Protein AF-E3VLA7-F1 (afdb_monomer_lite)

Foldseek 3Di:
DDDPDPPPDPPDDDDDDDDPVVVVVLCVVQDPPHDSVVQVVCCVVPVDRDPNVVVSVLVVLLVVCVVVLVVLVVVLVVLVVVLVVLVVVLVVLVVVVVVPDDDDVVSVVVSVVSVVVSVVSVVVSVVSVVVSVVSVVVSND

InterPro domains:
  IPR008687 Bacterial mobilisation [PF05713] (69-88)

Structure (mmCIF, N/CA/C/O backbone):
data_AF-E3VLA7-F1
#
_entry.id   AF-E3VLA7-F1
#
loop_
_atom_site.group_PDB
_atom_site.id
_atom_site.type_symbol
_atom_site.label_atom_id
_atom_site.label_alt_id
_atom_site.label_comp_id
_atom_site.label_asym_id
_atom_site.label_entity_id
_atom_site.label_seq_id
_atom_site.pdbx_PDB_ins_code
_atom_site.Cartn_x
_atom_site.Cartn_y
_atom_site.Cartn_z
_atom_site.occupancy
_atom_site.B_iso_or_equiv
_atom_site.auth_seq_id
_atom_site.auth_comp_id
_atom_site.auth_asym_id
_atom_site.auth_atom_id
_atom_site.pdbx_PDB_model_num
ATOM 1 N N . MET A 1 1 ? -28.732 8.304 -18.621 1.00 39.19 1 MET A N 1
ATOM 2 C CA . MET A 1 1 ? -27.567 8.447 -17.716 1.00 39.19 1 MET A CA 1
ATOM 3 C C . MET A 1 1 ? -28.080 8.513 -16.283 1.00 39.19 1 MET A C 1
ATOM 5 O O . MET A 1 1 ? -28.629 9.532 -15.885 1.00 39.19 1 MET A O 1
ATOM 9 N N . ALA A 1 2 ? -28.013 7.406 -15.541 1.00 36.69 2 ALA A N 1
ATOM 10 C CA . ALA A 1 2 ? -28.540 7.332 -14.179 1.00 36.69 2 ALA A CA 1
ATOM 11 C C . ALA A 1 2 ? -27.522 7.906 -13.182 1.00 36.69 2 ALA A C 1
ATOM 13 O O . ALA A 1 2 ? -26.410 7.393 -13.053 1.00 36.69 2 ALA A O 1
ATOM 14 N N . LYS A 1 3 ? -27.901 8.977 -12.475 1.00 40.09 3 LYS A N 1
ATOM 15 C CA . LYS A 1 3 ? -27.157 9.489 -11.320 1.00 40.09 3 LYS A CA 1
ATOM 16 C C . LYS A 1 3 ? -27.234 8.437 -10.209 1.00 40.09 3 LYS A C 1
ATOM 18 O O . LYS A 1 3 ? -28.313 8.193 -9.676 1.00 40.09 3 LYS A O 1
ATOM 23 N N . LYS A 1 4 ? -26.103 7.813 -9.859 1.00 44.06 4 LYS A N 1
ATOM 24 C CA . LYS A 1 4 ? -25.977 7.009 -8.634 1.00 44.06 4 LYS A CA 1
ATOM 25 C C . LYS A 1 4 ? -26.306 7.915 -7.446 1.00 44.06 4 LYS A C 1
ATOM 27 O O . LYS A 1 4 ? -25.526 8.800 -7.103 1.00 44.06 4 LYS A O 1
ATOM 32 N N . GLY A 1 5 ? -27.483 7.712 -6.860 1.00 39.72 5 GLY A N 1
ATOM 33 C CA . GLY A 1 5 ? -27.871 8.336 -5.608 1.00 39.72 5 GLY A CA 1
ATOM 34 C C . GLY A 1 5 ? -26.902 7.902 -4.518 1.00 39.72 5 GLY A C 1
ATOM 35 O O . GLY A 1 5 ? -26.860 6.734 -4.139 1.00 39.72 5 GLY A O 1
ATOM 36 N N . ILE A 1 6 ? -26.112 8.848 -4.022 1.00 44.59 6 ILE A N 1
ATOM 37 C CA . ILE A 1 6 ? -25.440 8.707 -2.737 1.00 44.59 6 ILE A CA 1
ATOM 38 C C . ILE A 1 6 ? -26.572 8.649 -1.711 1.00 44.59 6 ILE A C 1
ATOM 40 O O . ILE A 1 6 ? -27.209 9.667 -1.439 1.00 44.59 6 ILE A O 1
ATOM 44 N N . LYS A 1 7 ? -26.860 7.458 -1.172 1.00 49.16 7 LYS A N 1
ATOM 45 C CA . LYS A 1 7 ? -27.647 7.331 0.057 1.00 49.16 7 LYS A CA 1
ATOM 46 C C . LYS A 1 7 ? -26.839 8.022 1.155 1.00 49.16 7 LYS A C 1
ATOM 48 O O . LYS A 1 7 ? -25.984 7.405 1.781 1.00 49.16 7 LYS A O 1
ATOM 53 N N . ARG A 1 8 ? -27.059 9.325 1.348 1.00 50.56 8 ARG A N 1
ATOM 54 C CA . ARG A 1 8 ? -26.685 10.000 2.590 1.00 50.56 8 ARG A CA 1
ATOM 55 C C . ARG A 1 8 ? -27.504 9.300 3.666 1.00 50.56 8 ARG A C 1
ATOM 57 O O . ARG A 1 8 ? -28.726 9.429 3.668 1.00 50.56 8 ARG A O 1
ATOM 64 N N . GLY A 1 9 ? -26.847 8.461 4.465 1.00 51.38 9 GLY A N 1
ATOM 65 C CA . GLY A 1 9 ? -27.477 7.802 5.601 1.00 51.38 9 GLY A CA 1
ATOM 66 C C . GLY A 1 9 ? -28.233 8.845 6.414 1.00 51.38 9 GLY A C 1
ATOM 67 O O . GLY A 1 9 ? -27.737 9.955 6.616 1.00 51.38 9 GLY A O 1
ATOM 68 N N . VAL A 1 10 ? -29.462 8.519 6.798 1.00 49.22 10 VAL A N 1
ATOM 69 C CA . VAL A 1 10 ? -30.268 9.357 7.682 1.00 49.22 10 VAL A CA 1
ATOM 70 C C . VAL A 1 10 ? -29.445 9.565 8.952 1.00 49.22 10 VAL A C 1
ATOM 72 O O . VAL A 1 10 ? -29.211 8.621 9.698 1.00 49.22 10 VAL A O 1
ATOM 75 N N . SER A 1 11 ? -28.945 10.782 9.173 1.00 57.44 11 SER A N 1
ATOM 76 C CA . SER A 1 11 ? -28.308 11.153 10.436 1.00 57.44 11 SER A CA 1
ATOM 77 C C . SER A 1 11 ? -29.421 11.373 11.456 1.00 57.44 11 SER A C 1
ATOM 79 O O . SER A 1 11 ? -29.847 12.493 11.721 1.00 57.44 11 SER A O 1
ATOM 81 N N . SER A 1 12 ? -29.981 10.278 11.961 1.00 72.94 12 SER A N 1
ATOM 82 C CA . SER A 1 12 ? -30.893 10.310 13.097 1.00 72.94 12 SER A CA 1
ATOM 83 C C . SER A 1 12 ? -30.058 10.510 14.358 1.00 72.94 12 SER A C 1
ATOM 85 O O . SER A 1 12 ? -29.316 9.619 14.770 1.00 72.94 12 SER A O 1
ATOM 87 N N . ARG A 1 13 ? -30.146 11.702 14.95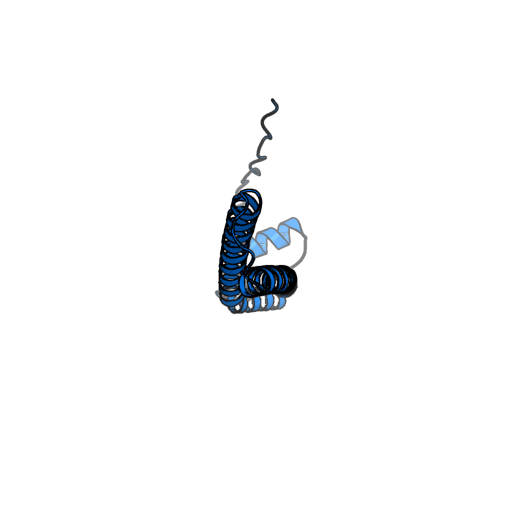2 1.00 77.19 13 ARG A N 1
ATOM 88 C CA . ARG A 1 13 ? -29.512 12.013 16.235 1.00 77.19 13 ARG A CA 1
ATOM 89 C C . ARG A 1 13 ? -30.335 11.385 17.359 1.00 77.19 13 ARG A C 1
ATOM 91 O O . ARG A 1 13 ? -31.483 11.766 17.562 1.00 77.19 13 ARG A O 1
ATOM 98 N N . LEU A 1 14 ? -29.735 10.445 18.084 1.00 81.06 14 LEU A N 1
ATOM 99 C CA . LEU A 1 14 ? -30.293 9.865 19.304 1.00 81.06 14 LEU A CA 1
ATOM 100 C C . LEU A 1 14 ? -29.632 10.534 20.512 1.00 81.06 14 LEU A C 1
ATOM 102 O O . LEU A 1 14 ? -28.408 10.522 20.632 1.00 81.06 14 LEU A O 1
ATOM 106 N N . GLU A 1 15 ? -30.428 11.119 21.403 1.00 86.69 15 GLU A N 1
ATOM 107 C CA . GLU A 1 15 ? -29.926 11.664 22.666 1.00 86.69 15 GLU A CA 1
ATOM 108 C C . GLU A 1 15 ? -30.121 10.645 23.786 1.00 86.69 15 GLU A C 1
ATOM 110 O O . GLU A 1 15 ? -31.244 10.250 24.093 1.00 86.69 15 GLU A O 1
ATOM 115 N N . ILE A 1 16 ? -29.017 10.221 24.400 1.00 83.75 16 ILE A N 1
ATOM 116 C CA . ILE A 1 16 ? -29.012 9.239 25.485 1.00 83.75 16 ILE A CA 1
ATOM 117 C C . ILE A 1 16 ? -28.645 9.962 26.778 1.00 83.75 16 ILE A C 1
ATOM 119 O O . ILE A 1 16 ? -27.581 10.575 26.881 1.00 83.75 16 ILE A O 1
ATOM 123 N N . ARG A 1 17 ? -29.527 9.890 27.777 1.00 87.88 17 ARG A N 1
ATOM 124 C CA . ARG A 1 17 ? -29.254 10.410 29.120 1.00 87.88 17 ARG A CA 1
ATOM 125 C C . ARG A 1 17 ? -28.650 9.296 29.964 1.00 87.88 17 ARG A C 1
ATOM 127 O O . ARG A 1 17 ? -29.310 8.294 30.218 1.00 87.88 17 ARG A O 1
ATOM 134 N N . LEU A 1 18 ? -27.402 9.482 30.385 1.00 87.00 18 LEU A N 1
ATOM 135 C CA . LEU A 1 18 ? -26.676 8.544 31.239 1.00 87.00 18 LEU A CA 1
ATOM 136 C C . LEU A 1 18 ? -26.460 9.156 32.629 1.00 87.00 18 LEU A C 1
ATOM 138 O O . LEU A 1 18 ? -26.192 10.359 32.717 1.00 87.00 18 LEU A O 1
ATOM 142 N N . PRO A 1 19 ? -26.522 8.352 33.706 1.00 94.38 19 PRO A N 1
ATOM 143 C CA . PRO A 1 19 ? -26.032 8.762 35.017 1.00 94.38 19 PRO A CA 1
ATOM 144 C C . PRO A 1 19 ? -24.569 9.213 34.943 1.00 94.38 19 PRO A C 1
ATOM 146 O O . PRO A 1 19 ? -23.793 8.697 34.133 1.00 94.38 19 PRO A O 1
ATOM 149 N N . VAL A 1 20 ? -24.181 10.154 35.809 1.00 92.56 20 VAL A N 1
ATOM 150 C CA . VAL A 1 20 ? -22.825 10.737 35.822 1.00 92.56 20 VAL A CA 1
ATOM 151 C C . VAL A 1 20 ? -21.752 9.652 35.948 1.00 92.56 20 VAL A C 1
ATOM 153 O O . VAL A 1 20 ? -20.801 9.640 35.172 1.00 92.56 20 VAL A O 1
ATOM 156 N N . GLU A 1 21 ? -21.949 8.689 36.848 1.00 93.00 21 GLU A N 1
ATOM 157 C CA . GLU A 1 21 ? -21.025 7.568 37.055 1.00 93.00 21 GLU A CA 1
ATOM 158 C C . GLU A 1 21 ? -20.884 6.677 35.813 1.00 93.00 21 GLU A C 1
ATOM 160 O O . GLU A 1 21 ? -19.783 6.261 35.459 1.00 93.00 21 GLU A O 1
ATOM 165 N N . THR A 1 22 ? -21.990 6.400 35.115 1.00 87.50 22 THR A N 1
ATOM 166 C CA . THR A 1 22 ? -21.989 5.596 33.884 1.00 87.50 22 THR A CA 1
ATOM 167 C C . THR A 1 22 ? -21.279 6.325 32.753 1.00 87.50 22 THR A C 1
ATOM 169 O O . THR A 1 22 ? -20.516 5.712 32.011 1.00 87.50 22 THR A O 1
ATOM 172 N N . LYS A 1 23 ? -21.497 7.639 32.636 1.00 87.38 23 LYS A N 1
ATOM 173 C CA . LYS A 1 23 ? -20.796 8.474 31.661 1.00 87.38 23 LYS A CA 1
ATOM 174 C C . LYS A 1 23 ? -19.290 8.466 31.921 1.00 87.38 23 LYS A C 1
ATOM 176 O O . LYS A 1 23 ? -18.533 8.319 30.968 1.00 87.38 23 LYS A O 1
ATOM 181 N N . GLN A 1 24 ? -18.871 8.587 33.181 1.00 88.00 24 GLN A N 1
ATOM 182 C CA . GLN A 1 24 ? -17.453 8.578 33.531 1.00 88.00 24 GLN A CA 1
ATOM 183 C C . GLN A 1 24 ? -16.805 7.229 33.207 1.00 88.00 24 GLN A C 1
ATOM 185 O O . GLN A 1 24 ? -15.833 7.201 32.465 1.00 88.00 24 GLN A O 1
ATOM 190 N N . LYS A 1 25 ? -17.412 6.109 33.620 1.00 87.50 25 LYS A N 1
ATOM 191 C CA . LYS A 1 25 ? -16.916 4.763 33.275 1.00 87.50 25 LYS A CA 1
ATOM 192 C C . LYS A 1 25 ? -16.782 4.549 31.766 1.00 87.50 25 LYS A C 1
ATOM 194 O O . LYS A 1 25 ? -15.828 3.935 31.311 1.00 87.50 25 LYS A O 1
ATOM 199 N N . LEU A 1 26 ? -17.738 5.051 30.987 1.00 85.56 26 LEU A N 1
ATOM 200 C CA . LEU A 1 26 ? -17.737 4.924 29.531 1.00 85.56 26 LEU A CA 1
ATOM 201 C C . LEU A 1 26 ? -16.616 5.763 28.883 1.00 85.56 26 LEU A C 1
ATOM 203 O O . LEU A 1 26 ? -16.014 5.322 27.905 1.00 85.56 26 LEU A O 1
ATOM 207 N N . LEU A 1 27 ? -16.305 6.937 29.443 1.00 86.06 27 LEU A N 1
ATOM 208 C CA . LEU A 1 27 ? -15.137 7.732 29.048 1.00 86.06 27 LEU A CA 1
ATOM 209 C C . LEU A 1 27 ? -13.832 7.020 29.421 1.00 86.06 27 LEU A C 1
ATOM 211 O O . LEU A 1 27 ? -12.961 6.883 28.566 1.00 86.06 27 LEU A O 1
ATOM 215 N N . ASP A 1 28 ? -13.735 6.502 30.647 1.00 85.81 28 ASP A N 1
ATOM 216 C CA . ASP A 1 28 ? -12.548 5.796 31.140 1.00 85.81 28 ASP A CA 1
ATOM 217 C C . ASP A 1 28 ? -12.252 4.540 30.302 1.00 85.81 28 ASP A C 1
ATOM 219 O O . ASP A 1 28 ? -11.100 4.265 29.979 1.00 85.81 28 ASP A O 1
ATOM 223 N N . MET A 1 29 ? -13.292 3.805 29.886 1.00 80.94 29 MET A N 1
ATOM 224 C CA . MET A 1 29 ? -13.157 2.655 28.984 1.00 80.94 29 MET A CA 1
ATOM 225 C C . MET A 1 29 ? -12.635 3.052 27.600 1.00 80.94 29 MET A C 1
ATOM 227 O O . MET A 1 29 ? -11.814 2.337 27.034 1.00 80.94 29 MET A O 1
ATOM 231 N N . CYS A 1 30 ? -13.112 4.167 27.040 1.00 81.50 30 CYS A N 1
ATOM 232 C CA . CYS A 1 30 ? -12.699 4.633 25.714 1.00 81.50 30 CYS A CA 1
ATOM 233 C C . CYS A 1 30 ? -11.265 5.188 25.687 1.00 81.50 30 CYS A C 1
ATOM 235 O O . CYS A 1 30 ? -10.592 5.093 24.653 1.00 81.50 30 CYS A O 1
ATOM 237 N N . GLY A 1 31 ? -10.825 5.790 26.798 1.00 78.38 31 GLY A N 1
ATOM 238 C CA . GLY A 1 31 ? -9.595 6.576 26.870 1.00 78.38 31 GLY A CA 1
ATOM 239 C C . GLY A 1 31 ? -9.551 7.705 25.830 1.00 78.38 31 GLY A C 1
ATOM 240 O O . GLY A 1 31 ? -10.555 8.044 25.202 1.00 78.38 31 GLY A O 1
ATOM 241 N N . ASP A 1 32 ? -8.360 8.253 25.589 1.00 74.56 32 ASP A N 1
ATOM 242 C CA . ASP A 1 32 ? -8.154 9.312 24.583 1.00 74.56 32 ASP A CA 1
ATOM 243 C C . ASP A 1 32 ? -8.192 8.789 23.143 1.00 74.56 32 ASP A C 1
ATOM 245 O O . ASP A 1 32 ? -8.260 9.546 22.171 1.00 74.56 32 ASP A O 1
ATOM 249 N N . HIS A 1 33 ? -8.122 7.470 22.983 1.00 66.31 33 HIS A N 1
ATOM 250 C CA . HIS A 1 33 ? -7.943 6.861 21.683 1.00 66.31 33 HIS A CA 1
ATOM 251 C C . HIS A 1 33 ? -9.278 6.536 21.018 1.00 66.31 33 HIS A C 1
ATOM 253 O O . HIS A 1 33 ? -9.336 6.563 19.796 1.00 66.31 33 HIS A O 1
ATOM 259 N N . PHE A 1 34 ? -10.378 6.254 21.719 1.00 75.31 34 PHE A N 1
ATOM 260 C CA . PHE A 1 34 ? -11.625 5.830 21.067 1.00 75.31 34 PHE A CA 1
ATOM 261 C C . PHE A 1 34 ? -12.787 6.803 21.282 1.00 75.31 34 PHE A C 1
ATOM 263 O O . PHE A 1 34 ? -12.974 7.358 22.357 1.00 75.31 34 PHE A O 1
ATOM 270 N N . SER A 1 35 ? -13.594 7.029 20.239 1.00 82.94 35 SER A N 1
ATOM 271 C CA . SER A 1 35 ? -14.753 7.913 20.364 1.00 82.94 35 SER A CA 1
ATOM 272 C C . SER A 1 35 ? -15.867 7.214 21.132 1.00 82.94 35 SER A C 1
ATOM 274 O O . SER A 1 35 ? -16.380 6.175 20.721 1.00 82.94 35 SER A O 1
ATOM 276 N N . THR A 1 36 ? -16.311 7.858 22.201 1.00 86.00 36 THR A N 1
ATOM 277 C CA . THR A 1 36 ? -17.441 7.439 23.030 1.00 86.00 36 THR A CA 1
ATOM 278 C C . THR A 1 36 ? -18.730 7.255 22.221 1.00 86.00 36 THR A C 1
ATOM 280 O O . THR A 1 36 ? -19.479 6.301 22.423 1.00 86.00 36 THR A O 1
ATOM 283 N N . SER A 1 37 ? -18.971 8.137 21.248 1.00 85.00 37 SER A N 1
ATOM 284 C CA . SER A 1 37 ? -20.120 8.046 20.342 1.00 85.00 37 SER A CA 1
ATOM 285 C C . SER A 1 37 ? -20.008 6.863 19.383 1.00 85.00 37 SER A C 1
ATOM 287 O O . SER A 1 37 ? -21.013 6.228 19.081 1.00 85.00 37 SER A O 1
ATOM 289 N N . GLU A 1 38 ? -18.796 6.549 18.922 1.00 81.69 38 GLU A N 1
ATOM 290 C CA . GLU A 1 38 ? -18.549 5.394 18.055 1.00 81.69 38 GLU A CA 1
ATOM 291 C C . GLU A 1 38 ? -18.710 4.078 18.825 1.00 81.69 38 GLU A C 1
ATOM 293 O O . GLU A 1 38 ? -19.295 3.135 18.298 1.00 81.69 38 GLU A O 1
ATOM 298 N N . MET A 1 39 ? -18.296 4.036 20.096 1.00 85.44 39 MET A N 1
ATOM 299 C CA . MET A 1 39 ? -18.561 2.906 20.992 1.00 85.44 39 MET A CA 1
ATOM 300 C C . MET A 1 39 ? -20.057 2.652 21.145 1.00 85.44 39 MET A C 1
ATOM 302 O O . MET A 1 39 ? -20.521 1.536 20.924 1.00 85.44 39 MET A O 1
ATOM 306 N N . LEU A 1 40 ? -20.825 3.696 21.469 1.00 87.19 40 LEU A N 1
ATOM 307 C CA . LEU A 1 40 ? -22.276 3.589 21.614 1.00 87.19 40 LEU A CA 1
ATOM 308 C C . LEU A 1 40 ? -22.944 3.192 20.297 1.00 87.19 40 LEU A C 1
ATOM 310 O O . LEU A 1 40 ? -23.838 2.351 20.302 1.00 87.19 40 LEU A O 1
ATOM 314 N N . ARG A 1 41 ? -22.488 3.738 19.165 1.00 85.38 41 ARG A N 1
ATOM 315 C CA . ARG A 1 41 ? -22.981 3.353 17.840 1.00 85.38 41 ARG A CA 1
ATOM 316 C C . ARG A 1 41 ? -22.757 1.867 17.573 1.00 85.38 41 ARG A C 1
ATOM 318 O O . ARG A 1 41 ? -23.690 1.192 17.160 1.00 85.38 41 ARG A O 1
ATOM 325 N N . GLN A 1 42 ? -21.559 1.348 17.841 1.00 84.12 42 GLN A N 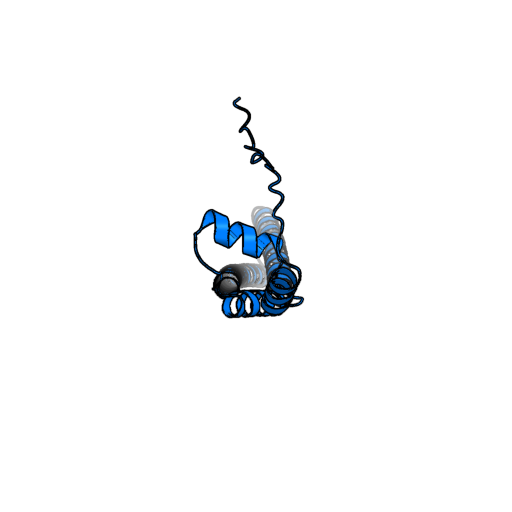1
ATOM 326 C CA . GLN A 1 42 ? -21.252 -0.069 17.633 1.00 84.12 42 GLN A CA 1
ATOM 327 C C . GLN A 1 42 ? -22.050 -0.979 18.569 1.00 84.12 42 GLN A C 1
ATOM 329 O O . GLN A 1 42 ? -22.570 -1.988 18.103 1.00 84.12 42 GLN A O 1
ATOM 334 N N . ILE A 1 43 ? -22.237 -0.590 19.835 1.00 86.94 43 ILE A N 1
ATOM 335 C CA . ILE A 1 43 ? -23.096 -1.325 20.777 1.00 86.94 43 ILE A CA 1
ATOM 336 C C . ILE A 1 43 ? -24.544 -1.360 20.277 1.00 86.94 43 ILE A C 1
ATOM 338 O O . ILE A 1 43 ? -25.170 -2.414 20.289 1.00 86.94 43 ILE A O 1
ATOM 342 N N . ILE A 1 44 ? -25.082 -0.233 19.806 1.00 85.94 44 ILE A N 1
ATOM 343 C CA . ILE A 1 44 ? -26.464 -0.152 19.308 1.00 85.94 44 ILE A CA 1
ATOM 344 C C . ILE A 1 44 ? -26.639 -0.953 18.011 1.00 85.94 44 ILE A C 1
ATOM 346 O O . ILE A 1 44 ? -27.645 -1.635 17.844 1.00 85.94 44 ILE A O 1
ATOM 350 N N . GLU A 1 45 ? -25.680 -0.870 17.087 1.00 85.50 45 GLU A N 1
ATOM 351 C CA . GLU A 1 45 ? -25.767 -1.530 15.779 1.00 85.50 45 GLU A CA 1
ATOM 352 C C . GLU A 1 45 ? -25.475 -3.033 15.839 1.00 85.50 45 GLU A C 1
ATOM 354 O O . GLU A 1 45 ? -26.056 -3.792 15.066 1.00 85.50 45 GLU A O 1
ATOM 359 N N . ARG A 1 46 ? -24.552 -3.461 16.708 1.00 85.75 46 ARG A N 1
ATOM 360 C CA . ARG A 1 46 ? -24.043 -4.842 16.754 1.00 85.75 46 ARG A CA 1
ATOM 361 C C . ARG A 1 46 ? -24.486 -5.617 17.991 1.00 85.75 46 ARG A C 1
ATOM 363 O O . ARG A 1 46 ? -24.349 -6.830 18.004 1.00 85.75 46 ARG A O 1
ATOM 370 N N . GLY A 1 47 ? -25.007 -4.941 19.016 1.00 84.06 47 GLY A N 1
ATOM 371 C CA . GLY A 1 47 ? -25.385 -5.557 20.291 1.00 84.06 47 GLY A CA 1
ATOM 372 C C . GLY A 1 47 ? -24.199 -5.964 21.171 1.00 84.06 47 GLY A C 1
ATOM 373 O O . GLY A 1 47 ? -24.404 -6.583 22.211 1.00 84.06 47 GLY A O 1
ATOM 374 N N . GLU A 1 48 ? -22.970 -5.621 20.780 1.00 82.31 48 GLU A N 1
ATOM 375 C CA . GLU A 1 48 ? -21.735 -6.084 21.416 1.00 82.31 48 GLU A CA 1
ATOM 376 C C . GLU A 1 48 ? -20.844 -4.907 21.824 1.00 82.31 48 GLU A C 1
ATOM 378 O O . GLU A 1 48 ? -20.793 -3.875 21.147 1.00 82.31 48 GLU A O 1
ATOM 383 N N . VAL A 1 49 ? -20.118 -5.067 22.935 1.00 81.12 49 VAL A N 1
ATOM 384 C CA . VAL A 1 49 ? -19.093 -4.104 23.355 1.00 81.12 49 VAL A CA 1
ATOM 385 C C . VAL A 1 49 ? -17.859 -4.309 22.473 1.00 81.12 49 VAL A C 1
ATOM 387 O O . VAL A 1 49 ? -17.321 -5.417 22.454 1.00 81.12 49 VAL A O 1
ATOM 390 N N . PRO A 1 50 ? -17.393 -3.283 21.742 1.00 79.50 50 PRO A N 1
ATOM 391 C CA . PRO A 1 50 ? -16.235 -3.437 20.875 1.00 79.50 50 PRO A CA 1
ATOM 392 C C . PRO A 1 50 ? -14.957 -3.699 21.677 1.00 79.50 50 PRO A C 1
ATOM 394 O O . PRO A 1 50 ? -14.748 -3.105 22.734 1.00 79.50 50 PRO A O 1
ATOM 397 N N . ASP A 1 51 ? -14.079 -4.557 21.150 1.00 82.00 51 ASP A N 1
ATOM 398 C CA . ASP A 1 51 ? -12.757 -4.809 21.727 1.00 82.00 51 ASP A CA 1
ATOM 399 C C . ASP A 1 51 ? -11.838 -3.598 21.504 1.00 82.00 51 ASP A C 1
ATOM 401 O O . ASP A 1 51 ? -11.184 -3.435 20.469 1.00 82.00 51 ASP A O 1
ATOM 405 N N . LEU A 1 52 ? -11.809 -2.721 22.505 1.00 77.38 52 LEU A N 1
ATOM 406 C CA . LEU A 1 52 ? -11.045 -1.478 22.484 1.00 77.38 52 LEU A CA 1
ATOM 407 C C . LEU A 1 52 ? -9.530 -1.723 22.437 1.00 77.38 52 LEU A C 1
ATOM 409 O O . LEU A 1 52 ? -8.803 -0.905 21.870 1.00 77.38 52 LEU A O 1
ATOM 413 N N . THR A 1 53 ? -9.052 -2.854 22.970 1.00 76.75 53 THR A N 1
ATOM 414 C CA . THR A 1 53 ? -7.623 -3.195 22.968 1.00 76.75 53 THR A CA 1
ATOM 415 C C . THR A 1 53 ? -7.150 -3.588 21.573 1.00 76.75 53 THR A C 1
ATOM 417 O O . THR A 1 53 ? -6.160 -3.036 21.082 1.00 76.75 53 THR A O 1
ATOM 420 N N . ALA A 1 54 ? -7.914 -4.436 20.879 1.00 75.44 54 ALA A N 1
ATOM 421 C CA . ALA A 1 54 ? -7.646 -4.794 19.490 1.00 75.44 54 ALA A CA 1
ATOM 422 C C . ALA A 1 54 ? -7.723 -3.568 18.563 1.00 75.44 54 ALA A C 1
ATOM 424 O O . ALA A 1 54 ? -6.837 -3.353 17.734 1.00 75.44 54 ALA A O 1
ATOM 425 N N . ILE A 1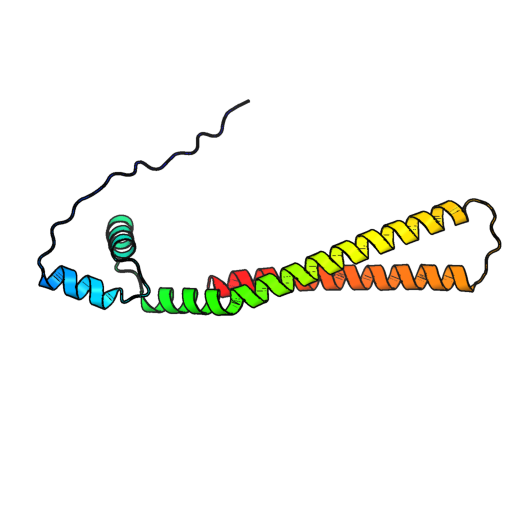 55 ? -8.731 -2.705 18.746 1.00 75.81 55 ILE A N 1
ATOM 426 C CA . ILE A 1 55 ? -8.887 -1.475 17.951 1.00 75.81 55 ILE A CA 1
ATOM 427 C C . ILE A 1 55 ? -7.718 -0.506 18.178 1.00 75.81 55 ILE A C 1
ATOM 429 O O . ILE A 1 55 ? -7.238 0.115 17.225 1.00 75.81 55 ILE A O 1
ATOM 433 N N . SER A 1 56 ? -7.258 -0.351 19.423 1.00 76.88 56 SER A N 1
ATOM 434 C CA . SER A 1 56 ? -6.102 0.495 19.732 1.00 76.88 56 SER A CA 1
ATOM 435 C C . SER A 1 56 ? -4.836 -0.031 19.056 1.00 76.88 56 SER A C 1
ATOM 437 O O . SER A 1 56 ? -4.157 0.730 18.370 1.00 76.88 56 SER A O 1
ATOM 439 N N . CYS A 1 57 ? -4.580 -1.339 19.158 1.00 78.06 57 CYS A N 1
ATOM 440 C CA . CYS A 1 57 ? -3.424 -1.985 18.542 1.00 78.06 57 CYS A CA 1
ATOM 441 C C . CYS A 1 57 ? -3.412 -1.825 17.013 1.00 78.06 57 CYS A C 1
ATOM 443 O O . CYS A 1 57 ? -2.405 -1.398 16.450 1.00 78.06 57 CYS A O 1
ATOM 445 N N . ILE A 1 58 ? -4.536 -2.085 16.333 1.00 80.38 58 ILE A N 1
ATOM 446 C CA . ILE A 1 58 ? -4.653 -1.930 14.870 1.00 80.38 58 ILE A CA 1
ATOM 447 C C . ILE A 1 58 ? -4.387 -0.481 14.449 1.00 80.38 58 ILE A C 1
ATOM 449 O O . ILE A 1 58 ? -3.699 -0.220 13.463 1.00 80.38 58 ILE A O 1
ATOM 453 N N . ARG A 1 59 ? -4.912 0.489 15.199 1.00 80.19 59 ARG A N 1
ATOM 454 C CA . ARG A 1 59 ? -4.724 1.908 14.893 1.00 80.19 59 ARG A CA 1
ATOM 455 C C . ARG A 1 59 ? -3.280 2.354 15.074 1.00 80.19 59 ARG A C 1
ATOM 457 O O . ARG A 1 59 ? -2.769 3.065 14.215 1.00 80.19 59 ARG A O 1
ATOM 464 N N . GLU A 1 60 ? -2.646 1.958 16.171 1.00 82.06 60 GLU A N 1
ATOM 465 C CA . GLU A 1 60 ? -1.248 2.283 16.445 1.00 82.06 60 GLU A CA 1
ATOM 466 C C . GLU A 1 60 ? -0.345 1.656 15.383 1.00 82.06 60 GLU A C 1
ATOM 468 O O . GLU A 1 60 ? 0.415 2.359 14.721 1.00 82.06 60 GLU A O 1
ATOM 473 N N . LYS A 1 61 ? -0.554 0.367 15.095 1.00 82.50 61 LYS A N 1
ATOM 474 C CA . LYS A 1 61 ? 0.087 -0.358 13.995 1.00 82.50 61 LYS A CA 1
ATOM 475 C C . LYS A 1 61 ? -0.075 0.364 12.658 1.00 82.50 61 LYS A C 1
ATOM 477 O O . LYS A 1 61 ? 0.899 0.536 11.926 1.00 82.50 61 LYS A O 1
ATOM 482 N N . LYS A 1 62 ? -1.285 0.821 12.328 1.00 84.12 62 LYS A N 1
ATOM 483 C CA . LYS A 1 62 ? -1.540 1.591 11.107 1.00 84.12 62 LYS A CA 1
ATOM 484 C C . LYS A 1 62 ? -0.773 2.914 11.105 1.00 84.12 62 LYS A C 1
ATOM 486 O O . LYS A 1 62 ? -0.106 3.199 10.116 1.00 84.12 62 LYS A O 1
ATOM 491 N N . ALA A 1 63 ? -0.809 3.668 12.202 1.00 82.75 63 ALA A N 1
ATOM 492 C CA . ALA A 1 63 ? -0.093 4.935 12.331 1.00 82.75 63 ALA A CA 1
ATOM 493 C C . ALA A 1 63 ? 1.427 4.766 12.167 1.00 82.75 63 ALA A C 1
ATOM 495 O O . ALA A 1 63 ? 2.064 5.587 11.510 1.00 82.75 63 ALA A O 1
ATOM 496 N N . THR A 1 64 ? 2.008 3.683 12.692 1.00 84.12 64 THR A N 1
ATOM 497 C CA . THR A 1 64 ? 3.436 3.374 12.521 1.00 84.12 64 THR A CA 1
ATOM 498 C C . THR A 1 64 ? 3.792 3.031 11.073 1.00 84.12 64 THR A C 1
ATOM 500 O O . THR A 1 64 ? 4.873 3.378 10.599 1.00 84.12 64 THR A O 1
ATOM 503 N N . LEU A 1 65 ? 2.902 2.348 10.352 1.00 85.62 65 LEU A N 1
ATOM 504 C CA . LEU A 1 65 ? 3.155 1.882 8.985 1.00 85.62 65 LEU A CA 1
ATOM 505 C C . LEU A 1 65 ? 2.828 2.909 7.907 1.00 85.62 65 LEU A C 1
ATOM 507 O O . LEU A 1 65 ? 3.351 2.810 6.798 1.00 85.62 65 LEU A O 1
ATOM 511 N N . GLU A 1 66 ? 1.959 3.872 8.198 1.00 85.44 66 GLU A N 1
ATOM 512 C CA . GLU A 1 66 ? 1.496 4.865 7.230 1.00 85.44 66 GLU A CA 1
ATOM 513 C C . GLU A 1 66 ? 2.654 5.641 6.570 1.00 85.44 66 GLU A C 1
ATOM 515 O O . GLU A 1 66 ? 2.683 5.696 5.336 1.00 85.44 66 GLU A O 1
ATOM 520 N N . PRO A 1 67 ? 3.683 6.121 7.304 1.00 86.12 67 PRO A N 1
ATOM 521 C CA . PRO A 1 67 ? 4.852 6.754 6.691 1.00 86.12 67 PRO A CA 1
ATOM 522 C C . PRO A 1 67 ? 5.613 5.823 5.738 1.00 86.12 67 PRO A C 1
ATOM 524 O O . PRO A 1 67 ? 6.018 6.238 4.653 1.00 86.12 67 PRO A O 1
ATOM 527 N N . LEU A 1 68 ? 5.771 4.547 6.108 1.00 83.94 68 LEU A N 1
ATOM 528 C CA . LEU A 1 68 ? 6.465 3.560 5.280 1.00 83.94 68 LEU A CA 1
ATOM 529 C C . LEU A 1 68 ? 5.689 3.281 3.986 1.00 83.94 68 LEU A C 1
ATOM 531 O O . LEU A 1 68 ? 6.277 3.227 2.908 1.00 83.94 68 LEU A O 1
ATOM 535 N N . ILE A 1 69 ? 4.365 3.145 4.078 1.00 82.00 69 ILE A N 1
ATOM 536 C CA . ILE A 1 69 ? 3.486 2.946 2.919 1.00 82.00 69 ILE A CA 1
ATOM 537 C C . ILE A 1 69 ? 3.580 4.142 1.960 1.00 82.00 69 ILE A C 1
ATOM 539 O O . ILE A 1 69 ? 3.687 3.942 0.747 1.00 82.00 69 ILE A O 1
ATOM 543 N N . ILE A 1 70 ? 3.587 5.371 2.487 1.00 83.81 70 ILE A N 1
ATOM 544 C CA . ILE A 1 70 ? 3.724 6.603 1.693 1.00 83.81 70 ILE A CA 1
ATOM 545 C C . ILE A 1 70 ? 5.065 6.626 0.949 1.00 83.81 70 ILE A C 1
ATOM 547 O O . ILE A 1 70 ? 5.099 6.876 -0.260 1.00 83.81 70 ILE A O 1
ATOM 551 N N . GLU A 1 71 ? 6.165 6.320 1.635 1.00 82.38 71 GLU A N 1
ATOM 552 C CA . GLU A 1 71 ? 7.496 6.319 1.026 1.00 82.38 71 GLU A CA 1
ATOM 553 C C . GLU A 1 71 ? 7.655 5.231 -0.040 1.00 82.38 71 GLU A C 1
ATOM 555 O O . GLU A 1 71 ? 8.163 5.494 -1.132 1.00 82.38 71 GLU A O 1
ATOM 560 N N . LEU A 1 72 ? 7.147 4.024 0.211 1.00 82.38 72 LEU A N 1
ATOM 561 C CA . LEU A 1 72 ? 7.164 2.950 -0.781 1.00 82.38 72 LEU A CA 1
ATOM 562 C C . LEU A 1 72 ? 6.320 3.308 -2.013 1.00 82.38 72 LEU A C 1
ATOM 564 O O . LEU A 1 72 ? 6.744 3.059 -3.144 1.00 82.38 72 LEU A O 1
ATOM 568 N N . ALA A 1 73 ? 5.165 3.952 -1.828 1.00 79.62 73 ALA A N 1
ATOM 569 C CA . ALA A 1 73 ? 4.357 4.450 -2.940 1.00 79.62 73 ALA A CA 1
ATOM 570 C C . ALA A 1 73 ? 5.102 5.524 -3.754 1.00 79.62 73 ALA A C 1
ATOM 572 O O . ALA A 1 73 ? 5.060 5.512 -4.989 1.00 79.62 73 ALA A O 1
ATOM 573 N N . ARG A 1 74 ? 5.842 6.420 -3.086 1.00 86.44 74 ARG A N 1
ATOM 574 C CA . ARG A 1 74 ? 6.699 7.423 -3.738 1.00 86.44 74 ARG A CA 1
ATOM 575 C C . ARG A 1 74 ? 7.789 6.766 -4.588 1.00 86.44 74 ARG A C 1
ATOM 577 O O . ARG A 1 74 ? 7.945 7.127 -5.756 1.00 86.44 74 ARG A O 1
ATOM 584 N N . VAL A 1 75 ? 8.487 5.763 -4.053 1.00 83.25 75 VAL A N 1
ATOM 585 C CA . VAL A 1 75 ? 9.494 4.985 -4.800 1.00 83.25 75 VAL A CA 1
ATOM 586 C C . VAL A 1 75 ? 8.866 4.288 -6.009 1.00 83.25 75 VAL A C 1
ATOM 588 O O . VAL A 1 75 ? 9.407 4.363 -7.112 1.00 83.25 75 VAL A O 1
ATOM 591 N N . GLY A 1 76 ? 7.690 3.677 -5.845 1.00 80.44 76 GLY A N 1
ATOM 592 C CA . GLY A 1 76 ? 6.962 3.038 -6.944 1.00 80.44 76 GLY A CA 1
ATOM 593 C C . GLY A 1 76 ? 6.590 4.009 -8.065 1.00 80.44 76 GLY A C 1
ATOM 594 O O . GLY A 1 76 ? 6.732 3.681 -9.247 1.00 80.44 76 GLY A O 1
ATOM 595 N N . ASN A 1 77 ? 6.185 5.232 -7.715 1.00 81.00 77 ASN A N 1
ATOM 596 C CA . ASN A 1 77 ? 5.910 6.290 -8.685 1.00 81.00 77 ASN A CA 1
ATOM 597 C C . ASN A 1 77 ? 7.170 6.724 -9.444 1.00 81.00 77 ASN A C 1
ATOM 599 O O . ASN A 1 77 ? 7.110 6.879 -10.666 1.00 81.00 77 ASN A O 1
ATOM 603 N N . ASN A 1 78 ? 8.305 6.865 -8.757 1.00 79.81 78 ASN A N 1
ATOM 604 C CA . ASN A 1 78 ? 9.585 7.195 -9.391 1.00 79.81 78 ASN A CA 1
ATOM 605 C C . ASN A 1 78 ? 10.026 6.096 -10.366 1.00 79.81 78 ASN A C 1
ATOM 607 O O . ASN A 1 78 ? 10.355 6.393 -11.514 1.00 79.81 78 ASN A O 1
ATOM 611 N N . LEU A 1 79 ? 9.940 4.823 -9.961 1.00 81.31 79 LEU A N 1
ATOM 612 C CA . LEU A 1 79 ? 10.225 3.684 -10.843 1.00 81.31 79 LEU A CA 1
ATOM 613 C C . LEU A 1 79 ? 9.349 3.718 -12.099 1.00 81.31 79 LEU A C 1
ATOM 615 O O . LEU A 1 79 ? 9.840 3.539 -13.209 1.00 81.31 79 LEU A O 1
ATOM 619 N N . ASN A 1 80 ? 8.059 4.019 -11.948 1.00 81.38 80 ASN A N 1
ATOM 620 C CA . ASN A 1 80 ? 7.142 4.118 -13.078 1.00 81.38 80 ASN A CA 1
ATOM 621 C C . ASN A 1 80 ? 7.516 5.245 -14.059 1.00 81.38 80 ASN A C 1
ATOM 623 O O . ASN A 1 80 ? 7.332 5.087 -15.266 1.00 81.38 80 ASN A O 1
ATOM 627 N N . GLN A 1 81 ? 8.033 6.374 -13.566 1.00 83.19 81 GLN A N 1
ATOM 628 C CA . GLN A 1 81 ? 8.529 7.456 -14.423 1.00 83.19 81 GLN A CA 1
ATOM 629 C C . GLN A 1 81 ? 9.790 7.038 -15.183 1.00 83.19 81 GLN A C 1
ATOM 631 O O . GLN A 1 81 ? 9.843 7.238 -16.395 1.00 83.19 81 GLN A O 1
ATOM 636 N N . ILE A 1 82 ? 10.744 6.385 -14.509 1.00 81.44 82 ILE A N 1
ATOM 637 C CA . ILE A 1 82 ? 11.962 5.853 -15.140 1.00 81.44 82 ILE A CA 1
ATOM 638 C C . ILE A 1 82 ? 11.588 4.873 -16.255 1.00 81.44 82 ILE A C 1
ATOM 640 O O . ILE A 1 82 ? 12.037 5.030 -17.386 1.00 81.44 82 ILE A O 1
ATOM 644 N N . THR A 1 83 ? 10.681 3.928 -15.990 1.00 77.94 83 THR A N 1
ATOM 645 C CA . THR A 1 83 ? 10.210 2.978 -17.009 1.00 77.94 83 THR A CA 1
ATOM 646 C C . THR A 1 83 ? 9.603 3.689 -18.224 1.00 77.94 83 THR A C 1
ATOM 648 O O . THR A 1 83 ? 9.850 3.309 -19.367 1.00 77.94 83 THR A O 1
ATOM 651 N N . LYS A 1 84 ? 8.805 4.744 -18.021 1.00 78.50 84 LYS A N 1
ATOM 652 C CA . LYS A 1 84 ? 8.237 5.520 -19.136 1.00 78.50 84 LYS A CA 1
ATOM 653 C C . LYS A 1 84 ? 9.316 6.243 -19.943 1.00 78.50 84 LYS A C 1
ATOM 655 O O . LYS A 1 84 ? 9.259 6.197 -21.170 1.00 78.50 84 LYS A O 1
ATOM 660 N N . ALA A 1 85 ? 10.280 6.872 -19.272 1.00 74.31 85 ALA A N 1
ATOM 661 C CA . ALA A 1 85 ? 11.385 7.575 -19.917 1.00 74.31 85 ALA A CA 1
ATOM 662 C C . ALA A 1 85 ? 12.251 6.613 -20.739 1.00 74.31 85 ALA A C 1
ATOM 664 O O . ALA A 1 85 ? 12.450 6.835 -21.929 1.00 74.31 85 ALA A O 1
ATOM 665 N N . SER A 1 86 ? 12.661 5.488 -20.155 1.00 76.44 86 SER A N 1
ATOM 666 C CA . SER A 1 86 ? 13.440 4.459 -20.847 1.00 76.44 86 SER A CA 1
ATOM 667 C C . SER A 1 86 ? 12.692 3.860 -22.044 1.00 76.44 86 SER A C 1
ATOM 669 O O . SER A 1 86 ? 13.282 3.680 -23.105 1.00 76.44 86 SER A O 1
ATOM 671 N N . ASN A 1 87 ? 11.376 3.631 -21.938 1.00 79.06 87 ASN A N 1
ATOM 672 C CA . ASN A 1 87 ? 10.559 3.211 -23.085 1.00 79.06 87 ASN A CA 1
ATOM 673 C C . ASN A 1 87 ? 10.527 4.264 -24.205 1.00 79.06 87 ASN A C 1
ATOM 675 O O . ASN A 1 87 ? 10.549 3.907 -25.383 1.00 79.06 87 ASN A O 1
ATOM 679 N N . ALA A 1 88 ? 10.448 5.553 -23.861 1.00 75.44 88 ALA A N 1
ATOM 680 C CA . ALA A 1 88 ? 10.490 6.635 -24.842 1.00 75.44 88 ALA A CA 1
ATOM 681 C C . ALA A 1 88 ? 11.858 6.704 -25.536 1.00 75.44 88 ALA A C 1
ATOM 683 O O . ALA A 1 88 ? 11.906 6.788 -26.762 1.00 75.44 88 ALA A O 1
ATOM 684 N N . THR A 1 89 ? 12.949 6.569 -24.777 1.00 76.19 89 THR A N 1
ATOM 685 C CA . THR A 1 89 ? 14.318 6.481 -25.302 1.00 76.19 89 THR A CA 1
ATOM 686 C C . THR A 1 89 ? 14.467 5.306 -26.265 1.00 76.19 89 THR A C 1
ATOM 688 O O . THR A 1 89 ? 14.929 5.492 -27.387 1.00 76.19 89 THR A O 1
ATOM 691 N N . LEU A 1 90 ? 13.998 4.111 -25.889 1.00 76.00 90 LEU A N 1
ATOM 692 C CA . LEU A 1 90 ? 14.049 2.931 -26.754 1.00 76.00 90 LEU A CA 1
ATOM 693 C C . LEU A 1 90 ? 13.281 3.154 -28.068 1.00 76.00 90 LEU A C 1
ATOM 695 O O . LEU A 1 90 ? 13.774 2.824 -29.144 1.00 76.00 90 LEU A O 1
ATOM 699 N N . ARG A 1 91 ? 12.083 3.749 -28.000 1.00 78.00 91 ARG A N 1
ATOM 700 C CA . ARG A 1 91 ? 11.284 4.082 -29.192 1.00 78.00 91 ARG A CA 1
ATOM 701 C C . ARG A 1 91 ? 11.976 5.102 -30.087 1.00 78.00 91 ARG A C 1
ATOM 703 O O . ARG A 1 91 ? 11.959 4.925 -31.300 1.00 78.00 91 ARG A O 1
ATOM 710 N N . PHE A 1 92 ? 12.573 6.136 -29.497 1.00 74.50 92 PHE A N 1
ATOM 711 C CA . PHE A 1 92 ? 13.350 7.136 -30.223 1.00 74.50 92 PHE A CA 1
ATOM 712 C C . PHE A 1 92 ? 14.499 6.468 -30.986 1.00 74.50 92 PHE A C 1
ATOM 714 O O . PHE A 1 92 ? 14.579 6.599 -32.203 1.00 74.50 92 PHE A O 1
ATOM 721 N N . PHE A 1 93 ? 15.317 5.656 -30.313 1.00 69.88 93 PHE A N 1
ATOM 722 C CA . PHE A 1 93 ? 16.407 4.930 -30.969 1.00 69.88 93 PHE A CA 1
ATOM 723 C C . PHE A 1 93 ? 15.916 3.982 -32.066 1.00 69.88 93 PHE A C 1
ATOM 725 O O . PHE A 1 93 ? 16.466 3.980 -33.163 1.00 69.88 93 PHE A O 1
ATOM 732 N N . ASN A 1 94 ? 14.852 3.215 -31.817 1.00 71.44 94 ASN A N 1
ATOM 733 C CA . ASN A 1 94 ? 14.291 2.311 -32.822 1.00 71.44 94 ASN A CA 1
ATOM 734 C C . ASN A 1 94 ? 13.754 3.054 -34.053 1.00 71.44 94 ASN A C 1
ATOM 736 O O . ASN A 1 94 ? 13.869 2.543 -35.162 1.00 71.44 94 ASN A O 1
ATOM 740 N N . HIS A 1 95 ? 13.199 4.256 -33.878 1.00 70.25 95 HIS A N 1
ATOM 741 C CA . HIS A 1 95 ? 12.744 5.094 -34.985 1.00 70.25 95 HIS A CA 1
ATOM 742 C C . HIS A 1 95 ? 13.917 5.542 -35.872 1.00 70.25 95 HIS A C 1
ATOM 744 O O . HIS A 1 95 ? 13.861 5.369 -37.088 1.00 70.25 95 HIS A O 1
ATOM 750 N N . TYR A 1 96 ? 15.017 6.015 -35.282 1.00 64.25 96 TYR A N 1
ATOM 751 C CA . TYR A 1 96 ? 16.212 6.424 -36.035 1.00 64.25 96 TYR A CA 1
ATOM 752 C C . TYR A 1 96 ? 17.018 5.241 -36.604 1.00 64.25 96 TYR A C 1
ATOM 754 O O . TYR A 1 96 ? 17.634 5.375 -37.657 1.00 64.25 96 TYR A O 1
ATOM 762 N N . ASN A 1 97 ? 16.936 4.054 -35.993 1.00 60.06 97 ASN A N 1
ATOM 763 C CA . ASN A 1 97 ? 17.527 2.816 -36.521 1.00 60.06 97 ASN A CA 1
ATOM 764 C C . ASN A 1 97 ? 16.925 2.362 -37.865 1.00 60.06 97 ASN A C 1
ATOM 766 O O . ASN A 1 97 ? 17.524 1.531 -38.544 1.00 60.06 97 ASN A O 1
ATOM 770 N N . THR A 1 98 ? 15.754 2.877 -38.258 1.00 59.06 98 THR A N 1
ATOM 771 C CA . THR A 1 98 ? 15.144 2.574 -39.568 1.00 59.06 98 THR A CA 1
ATOM 772 C C . THR A 1 98 ? 15.653 3.459 -40.711 1.00 59.06 98 THR A C 1
ATOM 774 O O . THR A 1 98 ? 15.275 3.227 -41.855 1.00 59.06 98 THR A O 1
ATOM 777 N N . GLN A 1 99 ? 16.520 4.443 -40.429 1.00 58.28 99 GLN A N 1
ATOM 778 C CA . GLN A 1 99 ? 16.995 5.448 -41.394 1.00 58.28 99 GLN A CA 1
ATOM 779 C C . GLN A 1 99 ? 18.467 5.272 -41.832 1.00 58.28 99 GLN A C 1
ATOM 781 O O . GLN A 1 99 ? 19.119 6.248 -42.182 1.00 58.28 99 GLN A O 1
ATOM 786 N N . ASP A 1 100 ? 18.985 4.038 -41.856 1.00 55.09 100 ASP A N 1
ATOM 787 C CA . ASP A 1 100 ? 20.298 3.702 -42.455 1.00 55.09 100 ASP A CA 1
ATOM 788 C C . ASP A 1 100 ? 21.526 4.359 -41.776 1.00 55.09 100 ASP A C 1
ATOM 790 O O . ASP A 1 100 ? 22.510 4.734 -42.410 1.00 55.09 100 ASP A O 1
ATOM 794 N N . ILE A 1 101 ? 21.484 4.492 -40.445 1.00 56.34 101 ILE A N 1
ATOM 795 C CA . ILE A 1 101 ? 22.612 4.992 -39.643 1.00 56.34 101 ILE A CA 1
ATOM 796 C C . ILE A 1 101 ? 23.563 3.836 -39.296 1.00 56.34 101 ILE A C 1
ATOM 798 O O . ILE A 1 101 ? 23.130 2.754 -38.888 1.00 56.34 101 ILE A O 1
ATOM 802 N N . ASP A 1 102 ? 24.865 4.089 -39.450 1.00 58.22 102 ASP A N 1
ATOM 803 C CA . ASP A 1 102 ? 25.948 3.125 -39.254 1.00 58.22 102 ASP A CA 1
ATOM 804 C C . ASP A 1 102 ? 25.893 2.442 -37.873 1.00 58.22 102 ASP A C 1
ATOM 806 O O . ASP A 1 102 ? 25.789 3.070 -36.811 1.00 58.22 102 ASP A O 1
ATOM 810 N N . LYS A 1 103 ? 25.933 1.109 -37.903 1.00 58.66 103 LYS A N 1
ATOM 811 C CA . LYS A 1 103 ? 25.669 0.233 -36.760 1.00 58.66 103 LYS A CA 1
ATOM 812 C C . LYS A 1 103 ? 26.946 0.027 -35.965 1.00 58.66 103 LYS A C 1
ATOM 814 O O . LYS A 1 103 ? 27.632 -0.982 -36.126 1.00 58.66 103 LYS A O 1
ATOM 819 N N . SER A 1 104 ? 27.240 0.921 -35.028 1.00 65.88 104 SER A N 1
ATOM 820 C CA . SER A 1 104 ? 28.232 0.566 -34.012 1.00 65.88 104 SER A CA 1
ATOM 821 C C . SER A 1 104 ? 27.675 -0.576 -33.146 1.00 65.88 104 SER A C 1
ATOM 823 O O . SER A 1 104 ? 26.568 -0.489 -32.610 1.00 65.88 104 SER A O 1
ATOM 825 N N . ALA A 1 105 ? 28.438 -1.662 -32.983 1.00 64.88 105 ALA A N 1
ATOM 826 C CA . ALA A 1 105 ? 28.090 -2.760 -32.070 1.00 64.88 105 ALA A CA 1
ATOM 827 C C . ALA A 1 105 ? 27.801 -2.251 -30.638 1.00 64.88 105 ALA A C 1
ATOM 829 O O . ALA A 1 105 ? 26.974 -2.811 -29.923 1.00 64.88 105 ALA A O 1
ATOM 830 N N . LEU A 1 106 ? 28.419 -1.125 -30.264 1.00 61.91 106 LEU A N 1
ATOM 831 C CA . LEU A 1 106 ? 28.159 -0.360 -29.044 1.00 61.91 106 LEU A CA 1
ATOM 832 C C . LEU A 1 106 ? 26.697 0.094 -28.903 1.00 61.91 106 LEU A C 1
ATOM 834 O O . LEU A 1 106 ? 26.137 -0.027 -27.816 1.00 61.91 106 LEU A O 1
ATOM 838 N N . GLY A 1 107 ? 26.058 0.567 -29.978 1.00 67.25 107 GLY A N 1
ATOM 839 C CA . GLY A 1 107 ? 24.657 1.000 -29.956 1.00 67.25 107 GLY A CA 1
ATOM 840 C C . GLY A 1 107 ? 23.679 -0.153 -29.716 1.00 67.25 107 GLY A C 1
ATOM 841 O O . GLY A 1 107 ? 22.754 -0.028 -28.918 1.00 67.25 107 GLY A O 1
ATOM 842 N N . LEU A 1 108 ? 23.920 -1.309 -30.340 1.00 70.25 108 LEU A N 1
ATOM 843 C CA . LEU A 1 108 ? 23.112 -2.518 -30.130 1.00 70.25 108 LEU A CA 1
ATOM 844 C C . LEU A 1 108 ? 23.261 -3.069 -28.708 1.00 70.25 108 LEU A C 1
ATOM 846 O O . LEU A 1 108 ? 22.262 -3.387 -28.068 1.00 70.25 108 LEU A O 1
ATOM 850 N N . VAL A 1 109 ? 24.490 -3.124 -28.185 1.00 72.06 109 VAL A N 1
ATOM 851 C CA . VAL A 1 109 ? 24.753 -3.553 -26.801 1.00 72.06 109 VAL A CA 1
ATOM 852 C C . VAL A 1 109 ? 24.107 -2.596 -25.793 1.00 72.06 109 VAL A C 1
ATOM 854 O O . VAL A 1 109 ? 23.523 -3.049 -24.809 1.00 72.06 109 VAL A O 1
ATOM 857 N N . ALA A 1 110 ? 24.151 -1.284 -26.045 1.00 70.06 110 ALA A N 1
ATOM 858 C CA . ALA A 1 110 ? 23.485 -0.295 -25.201 1.00 70.06 110 ALA A CA 1
ATOM 859 C C . ALA A 1 110 ? 21.955 -0.464 -25.202 1.00 70.06 110 ALA A C 1
ATOM 861 O O . ALA A 1 110 ? 21.334 -0.390 -24.142 1.00 70.06 110 ALA A O 1
ATOM 862 N N . LEU A 1 111 ? 21.344 -0.748 -26.359 1.00 72.06 111 LEU A N 1
ATOM 863 C CA . LEU A 1 111 ? 19.901 -1.000 -26.467 1.00 72.06 111 LEU A CA 1
ATOM 864 C C . LEU A 1 111 ? 19.480 -2.296 -25.772 1.00 72.06 111 LEU A C 1
ATOM 866 O O . LEU A 1 111 ? 18.479 -2.301 -25.056 1.00 72.06 111 LEU A O 1
ATOM 870 N N . GLN A 1 112 ? 20.253 -3.370 -25.947 1.00 76.75 112 GLN A N 1
ATOM 871 C CA . GLN A 1 112 ? 20.027 -4.642 -25.262 1.00 76.75 112 GLN A CA 1
ATOM 872 C C . GLN A 1 112 ? 20.054 -4.438 -23.742 1.00 76.75 112 GLN A C 1
ATOM 874 O O . GLN A 1 112 ? 19.113 -4.809 -23.045 1.00 76.75 112 GLN A O 1
ATOM 879 N N . ARG A 1 113 ? 21.086 -3.750 -23.239 1.00 74.88 113 ARG A N 1
ATOM 880 C CA . ARG A 1 113 ? 21.247 -3.467 -21.811 1.00 74.88 113 ARG A CA 1
ATOM 881 C C . ARG A 1 113 ? 20.122 -2.596 -21.255 1.00 74.88 113 ARG A C 1
ATOM 883 O O . ARG A 1 113 ? 19.607 -2.889 -20.181 1.00 74.88 113 ARG A O 1
ATOM 890 N N . LEU A 1 114 ? 19.692 -1.574 -21.997 1.00 76.31 114 LEU A N 1
ATOM 891 C CA . LEU A 1 114 ? 18.549 -0.741 -21.613 1.00 76.31 114 LEU A CA 1
ATOM 892 C C . LEU A 1 114 ? 17.248 -1.558 -21.545 1.00 76.31 114 LEU A C 1
ATOM 894 O O . LEU A 1 114 ? 16.424 -1.340 -20.658 1.00 76.31 114 LEU A O 1
ATOM 898 N N . ASN A 1 115 ? 17.060 -2.510 -22.461 1.00 76.38 115 ASN A N 1
ATOM 899 C CA . ASN A 1 115 ? 15.901 -3.397 -22.467 1.00 76.38 115 ASN A CA 1
ATOM 900 C C . ASN A 1 115 ? 15.904 -4.375 -21.274 1.00 76.38 115 ASN A C 1
ATOM 902 O O . ASN A 1 115 ? 14.869 -4.574 -20.636 1.00 76.38 115 ASN A O 1
ATOM 906 N N . ASP A 1 116 ? 17.067 -4.923 -20.921 1.00 77.50 116 ASP A N 1
ATOM 907 C CA . ASP A 1 116 ? 17.224 -5.812 -19.763 1.00 77.50 116 ASP A CA 1
ATOM 908 C C . ASP A 1 116 ? 17.014 -5.060 -18.434 1.00 77.50 116 ASP A C 1
ATOM 910 O O . ASP A 1 116 ? 16.289 -5.524 -17.546 1.00 77.50 116 A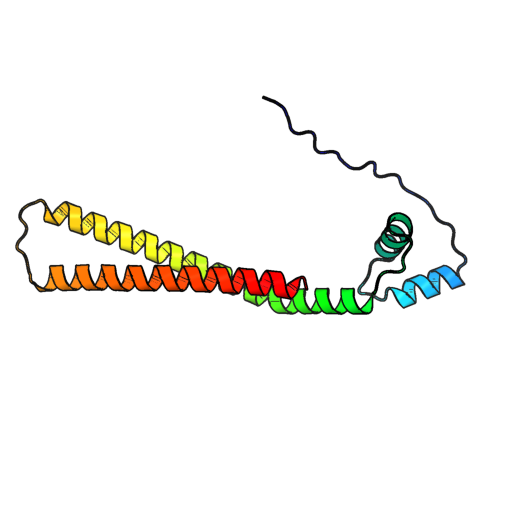SP A O 1
ATOM 914 N N . GLU A 1 117 ? 17.571 -3.850 -18.310 1.00 77.75 117 GLU A N 1
ATOM 915 C CA . GLU A 1 117 ? 17.341 -2.968 -17.158 1.00 77.75 117 GLU A CA 1
ATOM 916 C C . GLU A 1 117 ? 15.852 -2.612 -17.019 1.00 77.75 117 GLU A C 1
ATOM 918 O O . GLU A 1 117 ? 15.304 -2.591 -15.915 1.00 77.75 117 GLU A O 1
ATOM 923 N N . MET A 1 118 ? 15.154 -2.420 -18.139 1.00 78.44 118 MET A N 1
ATOM 924 C CA . MET A 1 118 ? 13.715 -2.163 -18.168 1.00 78.44 118 MET A CA 1
ATOM 925 C C . MET A 1 118 ? 12.866 -3.332 -17.667 1.00 78.44 118 MET A C 1
ATOM 927 O O . MET A 1 118 ? 11.919 -3.117 -16.901 1.00 78.44 118 MET A O 1
ATOM 931 N N . ALA A 1 119 ? 13.207 -4.561 -18.056 1.00 76.94 119 ALA A N 1
ATOM 932 C CA . ALA A 1 119 ? 12.562 -5.761 -17.531 1.00 76.94 119 ALA A CA 1
ATOM 933 C C . ALA A 1 119 ? 12.760 -5.887 -16.008 1.00 76.94 119 ALA A C 1
ATOM 935 O O . ALA A 1 119 ? 11.795 -6.117 -15.273 1.00 76.94 119 ALA A O 1
ATOM 936 N N . SER A 1 120 ? 13.980 -5.643 -15.520 1.00 80.31 120 SER A N 1
ATOM 937 C CA . SER A 1 120 ? 14.298 -5.656 -14.085 1.00 80.31 120 SER A CA 1
ATOM 938 C C . SER A 1 120 ? 13.508 -4.603 -13.289 1.00 80.31 120 SER A C 1
ATOM 940 O O . SER A 1 120 ? 12.923 -4.898 -12.239 1.00 80.31 120 SER A O 1
ATOM 942 N N . LEU A 1 121 ? 13.397 -3.378 -13.817 1.00 76.81 121 LEU A N 1
ATOM 943 C CA . LEU A 1 121 ? 12.601 -2.306 -13.208 1.00 76.81 121 LEU A CA 1
ATOM 944 C C . LEU A 1 121 ? 11.110 -2.666 -13.123 1.00 76.81 121 LEU A C 1
ATOM 946 O O . LEU A 1 121 ? 10.450 -2.353 -12.127 1.00 76.81 121 LEU A O 1
ATOM 950 N N . PHE A 1 122 ? 10.571 -3.348 -14.137 1.00 76.31 122 PHE A N 1
ATOM 951 C CA . PHE A 1 122 ? 9.175 -3.781 -14.143 1.00 76.31 122 PHE A CA 1
ATOM 952 C C . PHE A 1 122 ? 8.880 -4.810 -13.042 1.00 76.31 122 PHE A C 1
ATOM 954 O O . PHE A 1 122 ? 7.891 -4.664 -12.313 1.00 76.31 122 PHE A O 1
ATOM 961 N N . GLU A 1 123 ? 9.744 -5.815 -12.877 1.00 82.69 123 GLU A N 1
ATOM 962 C CA . GLU A 1 123 ? 9.599 -6.827 -11.823 1.00 82.69 123 GLU A CA 1
ATOM 963 C C . GLU A 1 123 ? 9.821 -6.244 -10.421 1.00 82.69 123 GLU A C 1
ATOM 965 O O . GLU A 1 123 ? 9.083 -6.571 -9.483 1.00 82.69 123 GLU A O 1
ATOM 970 N N . THR A 1 124 ? 10.748 -5.291 -10.285 1.00 80.62 124 THR A N 1
ATOM 971 C CA . THR A 1 124 ? 10.948 -4.539 -9.036 1.00 80.62 124 THR A CA 1
ATOM 972 C C . THR A 1 124 ? 9.682 -3.770 -8.657 1.00 80.62 124 THR A C 1
ATOM 974 O O . THR A 1 124 ? 9.193 -3.880 -7.532 1.00 80.62 124 THR A O 1
ATOM 977 N N . ARG A 1 125 ? 9.070 -3.057 -9.612 1.00 81.44 125 ARG A N 1
ATOM 978 C CA . ARG A 1 125 ? 7.804 -2.335 -9.402 1.00 81.44 125 ARG A CA 1
ATOM 979 C C . ARG A 1 125 ? 6.670 -3.271 -8.981 1.00 81.44 125 ARG A C 1
ATOM 981 O O . ARG A 1 125 ? 5.887 -2.948 -8.091 1.00 81.44 125 ARG A O 1
ATOM 988 N N . LYS A 1 126 ? 6.556 -4.430 -9.629 1.00 84.94 126 LYS A N 1
ATOM 989 C CA . LYS A 1 126 ? 5.527 -5.431 -9.320 1.00 84.94 126 LYS A CA 1
ATOM 990 C C . LYS A 1 126 ? 5.683 -5.973 -7.899 1.00 84.94 126 LYS A C 1
ATOM 992 O O . LYS A 1 126 ? 4.691 -6.088 -7.182 1.00 84.94 126 LYS A O 1
ATOM 997 N N . SER A 1 127 ? 6.917 -6.260 -7.493 1.00 85.62 127 SER A N 1
ATOM 998 C CA . SER A 1 127 ? 7.2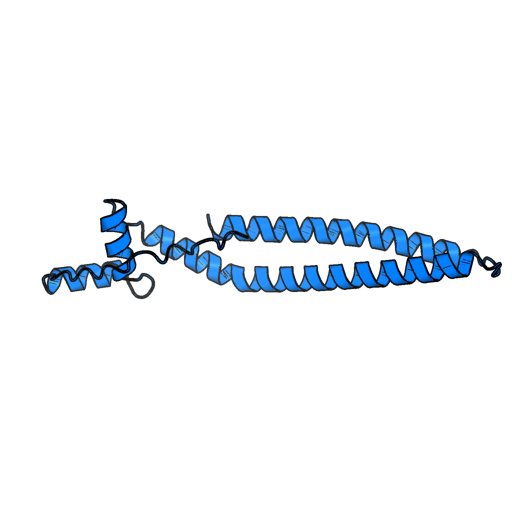48 -6.720 -6.142 1.00 85.62 127 SER A CA 1
ATOM 999 C C . SER A 1 127 ? 6.945 -5.651 -5.093 1.00 85.62 127 SER A C 1
ATOM 1001 O O . SER A 1 127 ? 6.295 -5.944 -4.093 1.00 85.62 127 SER A O 1
ATOM 1003 N N . LEU A 1 128 ? 7.303 -4.395 -5.368 1.00 85.12 128 LEU A N 1
ATOM 1004 C CA . LEU A 1 128 ? 7.006 -3.260 -4.495 1.00 85.12 128 LEU A CA 1
ATOM 1005 C C . LEU A 1 128 ? 5.496 -3.054 -4.301 1.00 85.12 128 LEU A C 1
ATOM 1007 O O . LEU A 1 128 ? 5.035 -2.899 -3.176 1.00 85.12 128 LEU A O 1
ATOM 1011 N N . ASN A 1 129 ? 4.706 -3.123 -5.376 1.00 83.00 129 ASN A N 1
ATOM 1012 C CA . ASN A 1 129 ? 3.248 -2.992 -5.287 1.00 83.00 129 ASN A CA 1
ATOM 1013 C C . ASN A 1 129 ? 2.602 -4.118 -4.467 1.00 83.00 129 ASN A C 1
ATOM 1015 O O . ASN A 1 129 ? 1.644 -3.869 -3.736 1.00 83.00 129 ASN A O 1
ATOM 1019 N N . ARG A 1 130 ? 3.119 -5.351 -4.571 1.00 89.56 130 ARG A N 1
ATOM 1020 C CA . ARG A 1 130 ? 2.673 -6.469 -3.723 1.00 89.56 130 ARG A CA 1
ATOM 1021 C C . ARG A 1 130 ? 2.993 -6.199 -2.259 1.00 89.56 130 ARG A C 1
ATOM 1023 O O . ARG A 1 130 ? 2.095 -6.279 -1.434 1.00 89.56 130 ARG A O 1
ATOM 1030 N N . LEU A 1 131 ? 4.223 -5.782 -1.967 1.00 87.50 131 LEU A N 1
ATOM 1031 C CA . LEU A 1 131 ? 4.659 -5.468 -0.610 1.00 87.50 131 LEU A CA 1
ATOM 1032 C C . LEU A 1 131 ? 3.822 -4.342 0.016 1.00 87.50 131 LEU A C 1
ATOM 1034 O O . LEU A 1 131 ? 3.389 -4.470 1.156 1.00 87.50 131 LEU A O 1
ATOM 1038 N N . ILE A 1 132 ? 3.510 -3.282 -0.739 1.00 84.44 132 ILE A N 1
ATOM 1039 C CA . ILE A 1 132 ? 2.589 -2.225 -0.289 1.00 84.44 132 ILE A CA 1
ATOM 1040 C C . ILE A 1 132 ? 1.201 -2.808 0.002 1.00 84.44 132 ILE A C 1
ATOM 1042 O O . ILE A 1 132 ? 0.620 -2.517 1.045 1.00 84.44 132 ILE A O 1
ATOM 1046 N N . SER A 1 133 ? 0.664 -3.649 -0.888 1.00 88.00 133 SER A N 1
ATOM 1047 C CA . SER A 1 133 ? -0.640 -4.281 -0.667 1.00 88.00 133 SER A CA 1
ATOM 1048 C C . SER A 1 133 ? -0.653 -5.168 0.577 1.00 88.00 133 SER A C 1
ATOM 1050 O O . SER A 1 133 ? -1.663 -5.193 1.278 1.00 88.00 133 SER A O 1
ATOM 1052 N N . ASP A 1 134 ? 0.420 -5.908 0.833 1.00 88.94 134 ASP A N 1
ATOM 1053 C CA . ASP A 1 134 ? 0.515 -6.810 1.976 1.00 88.94 134 ASP A CA 1
ATOM 1054 C C . ASP A 1 134 ? 0.697 -6.026 3.278 1.00 88.94 134 ASP A C 1
ATOM 1056 O O . ASP A 1 134 ? 0.034 -6.339 4.263 1.00 88.94 134 ASP A O 1
ATOM 1060 N N . LEU A 1 135 ? 1.471 -4.934 3.265 1.00 83.12 135 LEU A N 1
ATOM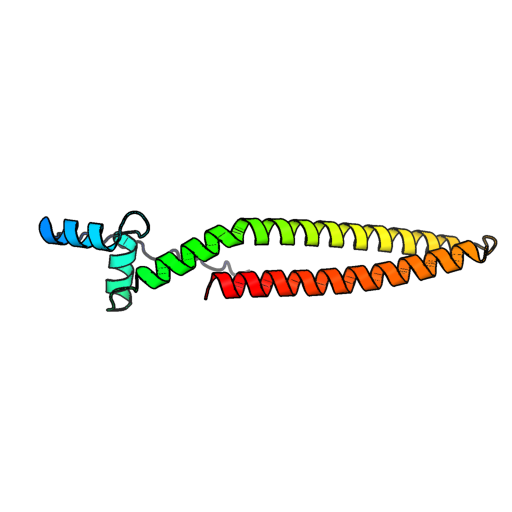 1061 C CA . LEU A 1 135 ? 1.565 -3.999 4.391 1.00 83.12 135 LEU A CA 1
ATOM 1062 C C . LEU A 1 135 ? 0.219 -3.349 4.716 1.00 83.12 135 LEU A C 1
ATOM 1064 O O . LEU A 1 135 ? -0.131 -3.232 5.886 1.00 83.12 135 LEU A O 1
ATOM 1068 N N . VAL A 1 136 ? -0.558 -2.960 3.702 1.00 81.62 136 VAL A N 1
ATOM 1069 C CA . VAL A 1 136 ? -1.909 -2.410 3.898 1.00 81.62 136 VAL A CA 1
ATOM 1070 C C . VAL A 1 136 ? -2.861 -3.470 4.451 1.00 81.62 136 VAL A C 1
ATOM 1072 O O . VAL A 1 136 ? -3.670 -3.174 5.324 1.00 81.62 136 VAL A O 1
ATOM 1075 N N . LYS A 1 137 ? -2.802 -4.717 3.977 1.00 86.62 137 LYS A N 1
ATOM 1076 C CA . LYS A 1 137 ? -3.625 -5.796 4.552 1.00 86.62 137 LYS A CA 1
ATOM 1077 C C . LYS A 1 137 ? -3.240 -6.060 6.000 1.00 86.62 137 LYS A C 1
ATOM 1079 O O . LYS A 1 137 ? -4.116 -6.125 6.858 1.00 86.62 137 LYS A O 1
ATOM 1084 N N . TRP A 1 138 ? -1.940 -6.157 6.267 1.00 82.94 138 TRP A N 1
ATOM 1085 C CA . TRP A 1 138 ? -1.416 -6.371 7.606 1.00 82.94 138 TRP A CA 1
ATOM 1086 C C . TRP A 1 138 ? -1.791 -5.224 8.538 1.00 82.94 138 TRP A C 1
ATOM 1088 O O . TRP A 1 138 ? -2.206 -5.493 9.652 1.00 82.94 138 TRP A O 1
ATOM 1098 N N . SER A 1 139 ? -1.729 -3.962 8.104 1.00 75.44 139 SER A N 1
ATOM 1099 C CA . SER A 1 139 ? -2.107 -2.819 8.948 1.00 75.44 139 SER A CA 1
ATOM 1100 C C . SER A 1 139 ? -3.584 -2.801 9.346 1.00 75.44 139 SER A C 1
ATOM 1102 O O . SER A 1 139 ? -3.926 -2.182 10.346 1.00 75.44 139 SER A O 1
ATOM 1104 N N . ASN A 1 140 ? -4.445 -3.484 8.587 1.00 76.06 140 ASN A N 1
ATOM 1105 C CA . ASN A 1 140 ? -5.877 -3.602 8.861 1.00 76.06 140 ASN A CA 1
ATOM 1106 C C . ASN A 1 140 ? -6.268 -4.930 9.543 1.00 76.06 140 ASN A C 1
ATOM 1108 O O . ASN A 1 140 ? -7.457 -5.137 9.783 1.00 76.06 140 ASN A O 1
ATOM 1112 N N . SER A 1 141 ? -5.302 -5.822 9.801 1.00 72.81 141 SER A N 1
ATOM 1113 C CA . SER A 1 141 ? -5.485 -7.113 10.489 1.00 72.81 141 SER A CA 1
ATOM 1114 C C . SER A 1 141 ? -4.899 -7.058 11.891 1.00 72.81 141 SER A C 1
ATOM 1116 O O . SER A 1 141 ? -5.524 -7.630 12.800 1.00 72.81 141 SER A O 1
#

Organism: Glaesserella parasuis (NCBI:txid738)

Sequence (141 aa):
MAKKGIKRGVSSRLEIRLPVETKQKLLDMCGDHFSTSEMLRQIIERGEVPDLTAISCIREKKATLEPLIIELARVGNNLNQITKASNATLRFFNHYNTQDIDKSALGLVALQRLNDEMASLFETRKSLNRLISDLVKWSNS

pLDDT: mean 76.61, std 11.85, range [36.69, 94.38]

Radius of gyration: 27.8 Å; chains: 1; bounding box: 59×19×80 Å

Secondary structure (DSSP, 8-state):
------------PPP----HHHHHHHHHHHTTTS-HHHHHHHHHHHSS---HHHHHHHHHHHHHHHHHHHHHHHHHHHHHHHHHHHHHHHHHHHHHTTS-----HHHHHHHHHHHHHHHHHHHHHHHHHHHHHHHHHHHT-